Protein AF-A0A414K4K3-F1 (afdb_monomer_lite)

Sequence (98 aa):
MKNSILIKRVILVFCMISIMIIGSGCAAKKTVLENQGKTECYLDEKDATKFIYNGQQYTILNNTVDKNSLGDWIGFIQKYVALDENYNILKNVIWEST

Secondary structure (DSSP, 8-state):
-HHHHHHHHHHHHHHHHHHHHHTTTTTHHHHHHHHTT-EEPEE-SSBTTEEEETTEEEE--SPPPPGGG-----EE----EEE-TTSBEEEE------

Foldseek 3Di:
DVVVVVVVVVVVVVVVVVVVVVPPPPPVPVVVCVVVQAAEKAQDQFANQWIDDPNDIDGNDPDDDDPVPDDDRRYDYDFDFDADPVRGGPDGPDPPPD

InterPro domains:
  IPR040876 Lantibiotic immunity protein Spa1, C-terminal [PF18218] (43-91)

Organism: NCBI:txid40520

Radius of gyration: 22.98 Å; chains: 1; bounding box: 32×58×58 Å

pLDDT: mean 82.48, std 13.81, range [38.28, 96.56]

Structure (mmCIF, N/CA/C/O backbone):
data_AF-A0A414K4K3-F1
#
_entry.id   AF-A0A414K4K3-F1
#
loop_
_atom_site.group_PDB
_atom_site.id
_atom_site.type_symbol
_atom_site.label_atom_id
_atom_site.label_alt_id
_atom_site.label_comp_id
_atom_site.label_asym_id
_atom_site.label_entity_id
_atom_site.label_seq_id
_atom_site.pdbx_PDB_ins_code
_atom_site.Cartn_x
_atom_site.Cartn_y
_atom_site.Cartn_z
_atom_site.occupancy
_atom_site.B_iso_or_equiv
_atom_site.auth_seq_id
_atom_site.auth_comp_id
_atom_site.auth_asym_id
_atom_site.auth_atom_id
_atom_site.pdbx_PDB_model_num
ATOM 1 N N . MET A 1 1 ? -2.170 46.331 37.391 1.00 58.28 1 MET A N 1
ATOM 2 C CA . MET A 1 1 ? -1.347 45.095 37.431 1.00 58.28 1 MET A CA 1
ATOM 3 C C . MET A 1 1 ? -2.149 43.785 37.370 1.00 58.28 1 MET A C 1
ATOM 5 O O . MET A 1 1 ? -1.688 42.858 36.725 1.00 58.28 1 MET A O 1
ATOM 9 N N . LYS A 1 2 ? -3.346 43.669 37.974 1.00 61.31 2 LYS A N 1
ATOM 10 C CA . LYS A 1 2 ? -4.182 42.444 37.894 1.00 61.31 2 LYS A CA 1
ATOM 11 C C . LYS A 1 2 ? -4.702 42.120 36.480 1.00 61.31 2 LYS A C 1
ATOM 13 O O . LYS A 1 2 ? -4.678 40.960 36.080 1.00 61.31 2 LYS A O 1
ATOM 18 N N . ASN A 1 3 ? -5.087 43.134 35.702 1.00 66.69 3 ASN A N 1
ATOM 19 C CA . ASN A 1 3 ? -5.642 42.935 34.355 1.00 66.69 3 ASN A CA 1
ATOM 20 C C . ASN A 1 3 ? -4.601 42.403 33.359 1.00 66.69 3 ASN A C 1
ATOM 22 O O . ASN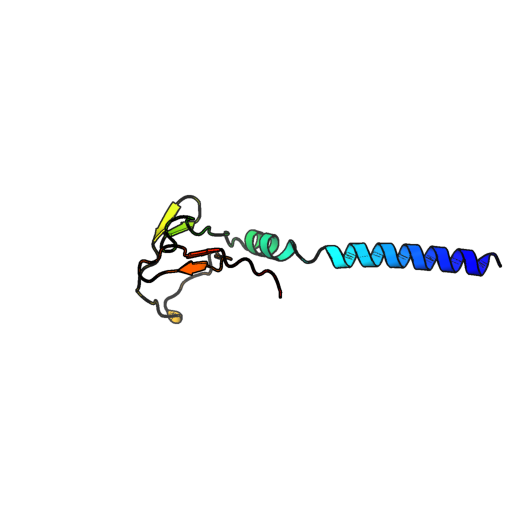 A 1 3 ? -4.934 41.572 32.524 1.00 66.69 3 ASN A O 1
ATOM 26 N N . SER A 1 4 ? -3.328 42.795 33.482 1.00 68.00 4 SER A N 1
ATOM 27 C CA . SER A 1 4 ? -2.259 42.267 32.623 1.00 68.00 4 SER A CA 1
ATOM 28 C C . SER A 1 4 ? -1.924 40.803 32.928 1.00 68.00 4 SER A C 1
ATOM 30 O O . SER A 1 4 ? -1.528 40.068 32.029 1.00 68.00 4 SER A O 1
ATOM 32 N N . ILE A 1 5 ? -2.124 40.349 34.169 1.00 77.25 5 ILE A N 1
ATOM 33 C CA . ILE A 1 5 ? -1.969 38.939 34.563 1.00 77.25 5 ILE A CA 1
ATOM 34 C C . ILE A 1 5 ? -3.155 38.103 34.057 1.00 77.25 5 ILE A C 1
ATOM 36 O O . ILE A 1 5 ? -2.955 36.998 33.556 1.00 77.25 5 ILE A O 1
ATOM 40 N N . LEU A 1 6 ? -4.377 38.642 34.130 1.00 78.94 6 LEU A N 1
ATOM 41 C CA . LEU A 1 6 ? -5.582 38.007 33.581 1.00 78.94 6 LEU A CA 1
ATOM 42 C C . LEU A 1 6 ? -5.507 37.853 32.055 1.00 78.94 6 LEU A C 1
ATOM 44 O O . LEU A 1 6 ? -5.754 36.764 31.549 1.00 78.94 6 LEU A O 1
ATOM 48 N N . ILE A 1 7 ? -5.074 38.891 31.333 1.00 84.62 7 ILE A N 1
ATOM 49 C CA . ILE A 1 7 ? -4.916 38.851 29.870 1.00 84.62 7 ILE A CA 1
ATOM 50 C C . ILE A 1 7 ? -3.879 37.797 29.451 1.00 84.62 7 ILE A C 1
ATOM 52 O O . ILE A 1 7 ? -4.144 37.002 28.554 1.00 84.62 7 ILE A O 1
ATOM 56 N N . LYS A 1 8 ? -2.732 37.714 30.143 1.00 83.94 8 LYS A N 1
ATOM 57 C CA . LYS A 1 8 ? -1.713 36.684 29.868 1.00 83.94 8 LYS A CA 1
ATOM 58 C C . LYS A 1 8 ? -2.242 35.262 30.069 1.00 83.94 8 LYS A C 1
ATOM 60 O O . LYS A 1 8 ? -1.912 34.381 29.284 1.00 83.94 8 LYS A O 1
ATOM 65 N N . ARG A 1 9 ? -3.079 35.038 31.089 1.00 84.31 9 ARG A N 1
ATOM 66 C CA . ARG A 1 9 ? -3.713 33.733 31.343 1.00 84.31 9 ARG A CA 1
ATOM 67 C C . ARG A 1 9 ? -4.726 33.363 30.261 1.00 84.31 9 ARG A C 1
ATOM 69 O O . ARG A 1 9 ? -4.733 32.218 29.828 1.00 84.31 9 ARG A O 1
ATOM 76 N N . VAL A 1 10 ? -5.523 34.321 29.786 1.00 89.31 10 VAL A N 1
ATOM 77 C CA . VAL A 1 10 ? -6.482 34.095 28.690 1.00 89.31 10 VAL A CA 1
ATOM 78 C C . VAL A 1 10 ? -5.760 33.767 27.382 1.00 89.31 10 VAL A C 1
ATOM 80 O O . VAL A 1 10 ? -6.124 32.803 26.716 1.00 89.31 10 VAL A O 1
ATOM 83 N N . ILE A 1 11 ? -4.694 34.503 27.050 1.00 88.31 11 ILE A N 1
ATOM 84 C CA . ILE A 1 11 ? -3.882 34.238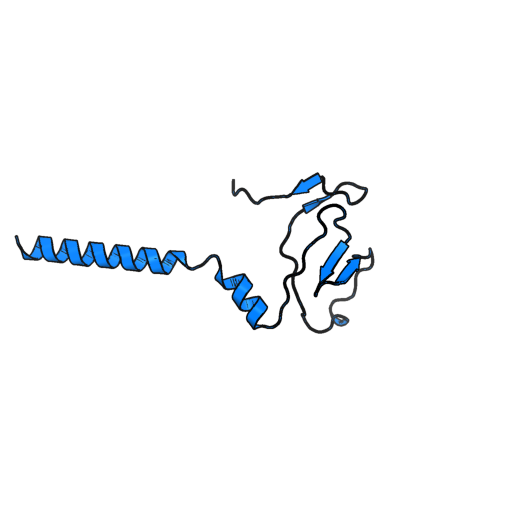 25.851 1.00 88.31 11 ILE A CA 1
ATOM 85 C C . ILE A 1 11 ? -3.244 32.846 25.925 1.00 88.31 11 ILE A C 1
ATOM 87 O O . ILE A 1 11 ? -3.291 32.096 24.957 1.00 88.31 11 ILE A O 1
ATOM 91 N N . LEU A 1 12 ? -2.696 32.467 27.081 1.00 87.50 12 LEU A N 1
ATOM 92 C CA . LEU A 1 12 ? -2.055 31.165 27.272 1.00 87.50 12 LEU A CA 1
ATOM 93 C C . LEU A 1 12 ? -3.046 29.995 27.129 1.00 87.50 12 LEU A C 1
ATOM 95 O O . LEU A 1 12 ? -2.708 28.980 26.524 1.00 87.50 12 LEU A O 1
ATOM 99 N N . VAL A 1 13 ? -4.281 30.155 27.614 1.00 89.00 13 VAL A N 1
ATOM 100 C CA . VAL A 1 13 ? -5.357 29.168 27.415 1.00 89.00 13 VAL A CA 1
ATOM 101 C C . VAL A 1 13 ? -5.773 29.095 25.944 1.00 89.00 13 VAL A C 1
ATOM 103 O O . VAL A 1 13 ? -5.914 27.999 25.407 1.00 89.00 13 VAL A O 1
ATOM 106 N N . PHE A 1 14 ? -5.904 30.236 25.265 1.00 87.56 14 PHE A N 1
ATOM 107 C CA . PHE A 1 14 ? -6.246 30.274 23.842 1.00 87.56 14 PHE A CA 1
ATOM 108 C C . PHE A 1 14 ? -5.176 29.598 22.967 1.00 87.56 14 PHE A C 1
ATOM 110 O O . PHE A 1 14 ? -5.514 28.820 22.076 1.00 87.56 14 PHE A O 1
ATOM 117 N N . CYS A 1 15 ? -3.891 29.815 23.266 1.00 85.44 15 CYS A N 1
ATOM 118 C CA . CYS A 1 15 ? -2.786 29.143 22.581 1.00 85.44 15 CYS A CA 1
ATOM 119 C C . CYS A 1 15 ? -2.791 27.624 22.811 1.00 85.44 15 CYS A C 1
ATOM 121 O O . CYS A 1 15 ? -2.533 26.871 21.880 1.00 85.44 15 CYS A O 1
ATOM 123 N N . MET A 1 16 ? -3.110 27.145 24.018 1.00 83.44 16 MET A N 1
ATOM 124 C CA . MET A 1 16 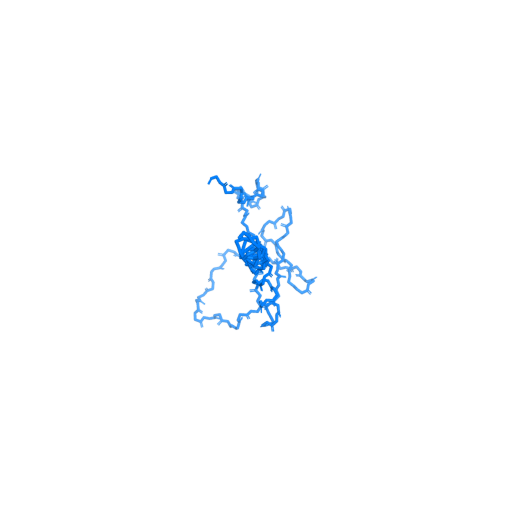? -3.224 25.699 24.256 1.00 83.44 16 MET A CA 1
ATOM 125 C C . MET A 1 16 ? -4.379 25.066 23.475 1.00 83.44 16 MET A C 1
ATOM 127 O O . MET A 1 16 ? -4.219 23.977 22.928 1.00 83.44 16 MET A O 1
ATOM 131 N N . ILE A 1 17 ? -5.519 25.754 23.378 1.00 83.50 17 ILE A N 1
ATOM 132 C CA . ILE A 1 17 ? -6.679 25.273 22.616 1.00 83.50 17 ILE A CA 1
ATOM 133 C C . ILE A 1 17 ? -6.360 25.219 21.115 1.00 83.50 17 ILE A C 1
ATOM 135 O O . ILE A 1 17 ? -6.708 24.242 20.455 1.00 83.50 17 ILE A O 1
ATOM 139 N N . SER A 1 18 ? -5.660 26.219 20.568 1.00 80.06 18 SER A N 1
ATOM 140 C CA . SER A 1 18 ? -5.310 26.223 19.141 1.00 80.06 18 SER A CA 1
ATOM 141 C C . SER A 1 18 ? -4.341 25.094 18.770 1.00 80.06 18 SER A C 1
ATOM 143 O O . SER A 1 18 ? -4.525 24.453 17.737 1.00 80.06 18 SER A O 1
ATOM 145 N N . ILE A 1 19 ? -3.373 24.780 19.639 1.00 75.62 19 ILE A N 1
ATOM 146 C CA . ILE A 1 19 ? -2.419 23.676 19.442 1.00 75.62 19 ILE A CA 1
ATOM 147 C C . ILE A 1 19 ? -3.142 22.318 19.383 1.00 75.62 19 ILE A C 1
ATOM 149 O O . ILE A 1 19 ? -2.785 21.471 18.564 1.00 75.62 19 ILE A O 1
ATOM 153 N N . MET A 1 20 ? -4.196 22.120 20.184 1.00 69.56 20 MET A N 1
ATOM 154 C CA . MET A 1 20 ? -4.992 20.883 20.167 1.00 69.56 20 MET A CA 1
ATOM 155 C C . MET A 1 20 ? -5.790 20.703 18.867 1.00 69.56 20 MET A C 1
ATOM 157 O O . MET A 1 20 ? -5.921 19.583 18.380 1.00 69.56 20 MET A O 1
ATOM 161 N N . ILE A 1 21 ? -6.296 21.790 18.277 1.00 67.81 21 ILE A N 1
ATOM 162 C CA . ILE A 1 21 ? -7.094 21.732 17.041 1.00 67.81 21 ILE A CA 1
ATOM 163 C C . ILE A 1 21 ? -6.207 21.381 15.836 1.00 67.81 21 ILE A C 1
ATOM 165 O O . ILE A 1 21 ? -6.589 20.555 15.005 1.00 67.81 21 ILE A O 1
ATOM 169 N N . ILE A 1 22 ? -4.997 21.947 15.772 1.00 66.31 22 ILE A N 1
ATOM 170 C CA . ILE A 1 22 ? -4.053 21.743 14.658 1.00 66.31 22 ILE A CA 1
ATOM 171 C C . ILE A 1 22 ? -3.489 20.306 14.642 1.00 66.31 22 ILE A C 1
ATOM 173 O O . ILE A 1 22 ? -3.157 19.785 13.579 1.00 66.31 22 ILE A O 1
ATOM 177 N N . GLY A 1 23 ? -3.438 19.623 15.791 1.00 60.44 23 GLY A N 1
ATOM 178 C CA . GLY A 1 23 ? -2.884 18.267 15.911 1.00 60.44 23 GLY A CA 1
ATOM 179 C C . GLY A 1 23 ? -3.736 17.130 15.321 1.00 60.44 23 GLY A C 1
ATOM 180 O O . GLY A 1 23 ? -3.255 16.005 15.219 1.00 60.44 23 GLY A O 1
ATOM 181 N N . SER A 1 24 ? -4.984 17.384 14.915 1.00 61.41 24 SER A N 1
ATOM 182 C CA . SER A 1 24 ? -5.930 16.329 14.500 1.00 61.41 24 SER A CA 1
ATOM 183 C C . SER A 1 24 ? -5.849 15.914 13.017 1.00 61.41 24 SER A C 1
ATOM 185 O O . SER A 1 24 ? -6.583 15.032 12.573 1.00 61.41 24 SER A O 1
ATOM 187 N N . GLY A 1 25 ? -4.936 16.503 12.235 1.00 59.50 25 GLY A N 1
ATOM 188 C CA . GLY A 1 25 ? -4.927 16.365 10.772 1.00 59.50 25 GLY A CA 1
ATOM 189 C C . GLY A 1 25 ? -4.452 15.019 10.200 1.00 59.50 25 GLY A C 1
ATOM 190 O O . GLY A 1 25 ? -4.828 14.680 9.081 1.00 59.50 25 GLY A O 1
ATOM 191 N N . CYS A 1 26 ? -3.648 14.231 10.921 1.00 58.00 26 CYS A N 1
ATOM 192 C CA . CYS A 1 26 ? -2.916 13.118 10.292 1.00 58.00 26 CYS A CA 1
ATOM 193 C C . CYS A 1 26 ? -3.707 11.794 10.185 1.00 58.00 26 CYS A C 1
ATOM 195 O O . CYS A 1 26 ? -3.449 10.995 9.290 1.00 58.00 26 CYS A O 1
ATOM 197 N N . ALA A 1 27 ? -4.709 11.559 11.041 1.00 59.91 27 ALA A N 1
ATOM 198 C CA . ALA A 1 27 ? -5.474 10.300 11.057 1.00 59.91 27 ALA A CA 1
ATOM 199 C C . ALA A 1 27 ? -6.759 10.328 10.202 1.00 59.91 27 ALA A C 1
ATOM 201 O O . ALA A 1 27 ? -7.298 9.281 9.848 1.00 59.91 27 ALA A O 1
ATOM 202 N N . ALA A 1 28 ? -7.253 11.516 9.841 1.00 65.44 28 ALA A N 1
ATOM 203 C CA . ALA A 1 28 ? -8.597 11.672 9.286 1.00 65.44 28 ALA A CA 1
ATOM 204 C C . ALA A 1 28 ? -8.776 11.040 7.893 1.00 65.44 28 ALA A C 1
ATOM 206 O O . ALA A 1 28 ? -9.851 10.535 7.580 1.00 65.44 28 ALA A O 1
ATOM 207 N N . LYS A 1 29 ? -7.734 11.030 7.048 1.00 77.62 29 LYS A N 1
ATOM 208 C CA . LYS A 1 29 ? -7.855 10.586 5.648 1.00 77.62 29 LYS A CA 1
ATOM 209 C C . LYS A 1 29 ? -8.243 9.110 5.527 1.00 77.62 29 LYS A C 1
ATOM 211 O O . LYS A 1 29 ? -9.111 8.787 4.723 1.00 77.62 29 LYS A O 1
ATOM 216 N N . LYS A 1 30 ? -7.625 8.227 6.319 1.00 78.31 30 LYS A N 1
ATOM 217 C CA . LYS A 1 30 ? -7.929 6.788 6.295 1.00 78.31 30 LYS A CA 1
ATOM 218 C C . LYS A 1 30 ? -9.372 6.530 6.729 1.00 78.31 30 LYS A C 1
ATOM 220 O O . LYS A 1 30 ? -10.123 5.911 5.985 1.00 78.31 30 LYS A O 1
ATOM 225 N N . THR A 1 31 ? -9.780 7.101 7.861 1.00 79.06 31 THR A N 1
ATOM 226 C CA . THR A 1 31 ? -11.146 6.963 8.387 1.00 79.06 31 THR A CA 1
ATOM 227 C C . THR A 1 31 ? -12.198 7.497 7.412 1.00 79.06 31 THR A C 1
ATOM 229 O O . THR A 1 31 ? -13.260 6.902 7.259 1.00 79.06 31 THR A O 1
ATOM 232 N N . VAL A 1 32 ? -11.915 8.598 6.706 1.00 85.62 32 VAL A N 1
ATOM 233 C CA . VAL A 1 32 ? -12.825 9.134 5.680 1.00 85.62 32 VAL A CA 1
ATOM 234 C C . VAL A 1 32 ? -13.005 8.154 4.519 1.00 85.62 32 VAL A C 1
ATOM 236 O O . VAL A 1 32 ? -14.133 7.952 4.078 1.00 85.62 32 VAL A O 1
ATOM 239 N N . LEU A 1 33 ? -11.927 7.532 4.038 1.00 87.00 33 LEU A N 1
ATOM 240 C CA . LEU A 1 33 ? -11.995 6.566 2.938 1.00 87.00 33 LEU A CA 1
ATOM 241 C C . LEU A 1 33 ? -12.740 5.289 3.346 1.00 87.00 33 LEU A C 1
ATOM 243 O O . LEU A 1 33 ? -13.604 4.825 2.602 1.00 87.00 33 LEU A O 1
ATOM 247 N N . GLU A 1 34 ? -12.481 4.777 4.548 1.00 84.00 34 GLU A N 1
ATOM 248 C CA . GLU A 1 34 ? -13.204 3.625 5.099 1.00 84.00 34 GLU A CA 1
ATOM 249 C C . GLU A 1 34 ? -14.707 3.919 5.236 1.00 84.00 34 GLU A C 1
ATOM 251 O O . GLU A 1 34 ? -15.533 3.117 4.803 1.00 84.00 34 GLU A O 1
ATOM 256 N N . ASN A 1 35 ? -15.078 5.112 5.718 1.00 86.19 35 ASN A N 1
ATOM 257 C CA . ASN A 1 35 ? -16.478 5.554 5.788 1.00 86.19 35 ASN A CA 1
ATOM 258 C C . ASN A 1 35 ? -17.142 5.691 4.404 1.00 86.19 35 ASN A C 1
ATOM 260 O O . ASN A 1 35 ? -18.360 5.577 4.289 1.00 86.19 35 ASN A O 1
ATOM 264 N N . GLN A 1 36 ? -16.362 5.915 3.343 1.00 90.50 36 GLN A N 1
ATOM 265 C CA . GLN A 1 36 ? -16.824 5.912 1.947 1.00 90.50 36 GLN A CA 1
ATOM 266 C C . GLN A 1 36 ? -16.858 4.501 1.327 1.00 90.50 36 GLN A C 1
ATOM 268 O O . GLN A 1 36 ? -16.993 4.355 0.103 1.00 90.50 36 GLN A O 1
ATOM 273 N N . GLY A 1 37 ? -16.692 3.458 2.147 1.00 90.44 37 GLY A N 1
ATOM 274 C CA . GLY A 1 37 ? -16.655 2.064 1.717 1.00 90.44 37 GLY A CA 1
ATOM 275 C C . GLY A 1 37 ? -15.419 1.717 0.888 1.00 90.44 37 GLY A C 1
ATOM 276 O O . GLY A 1 37 ? -15.480 0.810 0.063 1.00 90.44 37 GLY A O 1
ATOM 277 N N . LYS A 1 38 ? -14.321 2.471 1.028 1.00 93.44 38 LYS A N 1
ATOM 278 C CA . LYS A 1 38 ? -13.053 2.196 0.343 1.00 93.44 38 LYS A CA 1
ATOM 279 C C . LYS A 1 38 ? -12.159 1.408 1.285 1.00 93.44 38 LYS A C 1
ATOM 281 O O . LYS A 1 38 ? -11.670 1.950 2.274 1.00 93.44 38 LYS A O 1
ATOM 286 N N . THR A 1 39 ? -11.940 0.139 0.969 1.00 92.50 39 THR A N 1
ATOM 287 C CA . THR A 1 39 ? -11.098 -0.727 1.797 1.00 92.50 39 THR A CA 1
ATOM 288 C C . THR A 1 39 ? -9.620 -0.418 1.566 1.00 92.50 39 THR A C 1
ATOM 290 O O 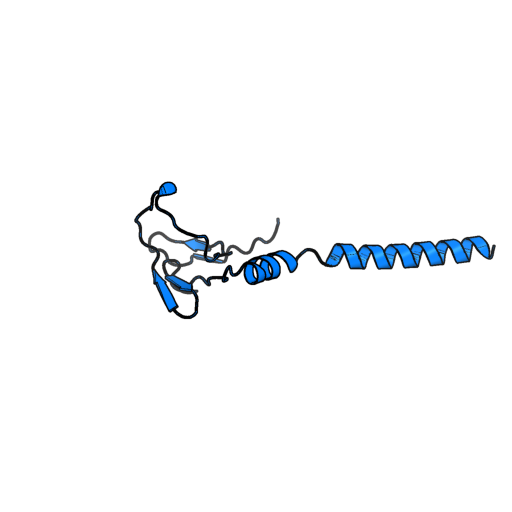. THR A 1 39 ? -9.178 -0.267 0.423 1.00 92.50 39 THR A O 1
ATOM 293 N N . GLU A 1 40 ? -8.846 -0.355 2.648 1.00 92.12 40 GLU A N 1
ATOM 294 C CA . GLU A 1 40 ? -7.388 -0.371 2.568 1.00 92.12 40 GLU A CA 1
ATOM 295 C C . GLU A 1 40 ? -6.905 -1.761 2.131 1.00 92.12 40 GLU A C 1
ATOM 297 O O . GLU A 1 40 ? -7.222 -2.777 2.748 1.00 92.12 40 GLU A O 1
ATOM 302 N N . CYS A 1 41 ? -6.128 -1.797 1.057 1.00 93.50 41 CYS A N 1
ATOM 303 C CA . CYS A 1 41 ? -5.469 -2.993 0.561 1.00 93.50 41 CYS A CA 1
ATOM 304 C C . CYS A 1 41 ? -4.022 -3.034 1.063 1.00 93.50 41 CYS A C 1
ATOM 306 O O . CYS A 1 41 ? -3.329 -2.011 1.078 1.00 93.50 41 CYS A O 1
ATOM 308 N N . TYR A 1 42 ? -3.531 -4.230 1.383 1.00 91.38 42 TYR A N 1
ATOM 309 C CA . TYR A 1 42 ? -2.165 -4.429 1.872 1.00 91.38 42 TYR A CA 1
ATOM 310 C C . TYR A 1 42 ? -1.312 -5.108 0.812 1.00 91.38 42 TYR A C 1
ATOM 312 O O . TYR A 1 42 ? -1.685 -6.156 0.298 1.00 91.38 42 TYR A O 1
ATOM 320 N N . LEU A 1 43 ? -0.164 -4.520 0.486 1.00 90.81 43 LEU A N 1
ATOM 321 C CA . LEU A 1 43 ? 0.824 -5.177 -0.365 1.00 90.81 43 LEU A CA 1
ATOM 322 C C . LEU A 1 43 ? 1.499 -6.308 0.418 1.00 90.81 43 LEU A C 1
ATOM 324 O O . LEU A 1 43 ? 1.852 -6.098 1.583 1.00 90.81 43 LEU A O 1
ATOM 328 N N . ASP A 1 44 ? 1.712 -7.459 -0.216 1.00 88.25 44 ASP A N 1
ATOM 329 C CA . ASP A 1 44 ? 2.483 -8.548 0.381 1.00 88.25 44 ASP A CA 1
ATOM 330 C C . ASP A 1 44 ? 3.922 -8.082 0.686 1.00 88.25 44 ASP A C 1
ATOM 332 O O . ASP A 1 44 ? 4.506 -7.254 -0.018 1.00 88.25 44 ASP A O 1
ATOM 336 N N . GLU A 1 45 ? 4.476 -8.550 1.805 1.00 82.44 45 GLU A N 1
ATOM 337 C CA . GLU A 1 45 ? 5.784 -8.102 2.299 1.00 82.44 45 GLU A CA 1
ATOM 338 C C . GLU A 1 45 ? 6.971 -8.772 1.604 1.00 82.44 45 GLU A C 1
ATOM 340 O O . GLU A 1 45 ? 8.099 -8.298 1.735 1.00 82.44 45 GLU A O 1
ATOM 345 N N . LYS A 1 46 ? 6.740 -9.877 0.893 1.00 82.38 46 LYS A N 1
ATOM 346 C CA . LYS A 1 46 ? 7.774 -10.662 0.213 1.00 82.38 46 LYS A CA 1
ATOM 347 C C . LYS A 1 46 ? 7.689 -10.508 -1.299 1.00 82.38 46 LYS A C 1
ATOM 349 O O . LYS A 1 46 ? 8.720 -10.510 -1.960 1.00 82.38 46 LYS A O 1
ATOM 354 N N . ASP A 1 47 ? 6.479 -10.367 -1.828 1.00 87.38 47 ASP A N 1
ATOM 355 C CA . ASP A 1 47 ? 6.195 -10.325 -3.257 1.00 87.38 47 ASP A CA 1
ATOM 356 C C . ASP A 1 47 ? 5.303 -9.124 -3.587 1.00 87.38 47 ASP A C 1
ATOM 358 O O . ASP A 1 47 ? 4.081 -9.168 -3.461 1.00 87.38 47 ASP A O 1
ATOM 362 N N . ALA A 1 48 ? 5.912 -8.042 -4.068 1.00 87.25 48 ALA A N 1
ATOM 363 C CA . ALA A 1 48 ? 5.193 -6.814 -4.393 1.00 87.25 48 ALA A CA 1
ATOM 364 C C . ALA A 1 48 ? 4.243 -6.939 -5.596 1.00 87.25 48 ALA A C 1
ATOM 366 O O . ALA A 1 48 ? 3.514 -5.995 -5.898 1.00 87.25 48 ALA A O 1
ATOM 367 N N . THR A 1 49 ? 4.218 -8.083 -6.283 1.00 91.25 49 THR A N 1
ATOM 368 C CA . THR A 1 49 ? 3.190 -8.364 -7.290 1.00 91.25 49 THR A CA 1
ATOM 369 C C . THR A 1 49 ? 1.885 -8.831 -6.653 1.00 91.25 49 THR A C 1
ATOM 371 O O . THR A 1 49 ? 0.873 -8.922 -7.341 1.00 91.25 49 THR A O 1
ATOM 374 N N . LYS A 1 50 ? 1.860 -9.115 -5.346 1.00 93.31 50 LYS A N 1
ATOM 375 C CA . LYS A 1 50 ? 0.675 -9.587 -4.629 1.00 93.31 50 LYS A CA 1
ATOM 376 C C . LYS A 1 50 ? 0.154 -8.545 -3.653 1.00 93.31 50 LYS A C 1
ATOM 378 O O . LYS A 1 50 ? 0.909 -7.843 -2.985 1.00 93.31 50 LYS A O 1
ATOM 383 N N . PHE A 1 51 ? -1.166 -8.474 -3.535 1.00 94.44 51 PHE A N 1
ATOM 384 C CA . PHE A 1 51 ? -1.831 -7.659 -2.524 1.00 94.44 51 PHE A CA 1
ATOM 385 C C . PHE A 1 51 ? -3.056 -8.375 -1.959 1.00 94.44 51 PHE A C 1
ATOM 387 O O . PHE A 1 51 ? -3.615 -9.277 -2.581 1.00 94.44 51 PHE A O 1
ATOM 394 N N . ILE A 1 52 ? -3.477 -7.960 -0.771 1.00 95.19 52 ILE A N 1
ATOM 395 C CA . ILE A 1 52 ? -4.618 -8.501 -0.046 1.00 95.19 52 ILE A CA 1
ATOM 396 C C . ILE A 1 52 ? -5.741 -7.466 -0.070 1.00 95.19 52 ILE A C 1
ATOM 398 O O . ILE A 1 52 ? -5.546 -6.317 0.331 1.00 95.19 52 ILE A O 1
ATOM 402 N N . TYR A 1 53 ? -6.922 -7.892 -0.510 1.00 94.81 53 TYR A N 1
ATOM 403 C CA . TYR A 1 53 ? -8.165 -7.126 -0.480 1.00 94.81 53 TYR A CA 1
ATOM 404 C C . TYR A 1 53 ? -9.270 -8.000 0.119 1.00 94.81 53 TYR A C 1
ATOM 406 O O . TYR A 1 53 ? -9.463 -9.135 -0.307 1.00 94.81 53 TYR A O 1
ATOM 414 N N . ASN A 1 54 ? -9.965 -7.497 1.145 1.00 93.25 54 ASN A N 1
ATOM 415 C CA . ASN A 1 54 ? -11.012 -8.230 1.876 1.00 93.25 54 ASN A CA 1
ATOM 416 C C . ASN A 1 54 ? -10.594 -9.651 2.324 1.00 93.25 54 ASN A C 1
ATOM 418 O O . ASN A 1 54 ? -11.382 -10.591 2.271 1.00 93.25 54 ASN A O 1
ATOM 422 N N . GLY A 1 55 ? -9.338 -9.818 2.750 1.00 92.88 55 GLY A N 1
ATOM 423 C CA . GLY A 1 55 ? -8.801 -11.108 3.202 1.00 92.88 55 GLY A CA 1
ATOM 424 C C . GLY A 1 55 ? -8.450 -12.095 2.082 1.00 92.88 55 GLY A C 1
ATOM 425 O O . GLY A 1 55 ? -7.981 -13.191 2.375 1.00 92.88 55 GLY A O 1
ATOM 426 N N . GLN A 1 56 ? -8.624 -11.715 0.814 1.00 96.12 56 GLN A N 1
ATOM 427 C CA . GLN A 1 56 ? -8.228 -12.513 -0.342 1.00 96.12 56 GLN A CA 1
ATOM 428 C C . GLN A 1 56 ? -6.977 -11.930 -1.004 1.00 96.12 56 GLN A C 1
ATOM 430 O O . GLN A 1 56 ? -6.821 -10.715 -1.111 1.00 96.12 56 GLN A O 1
ATOM 435 N N . GLN A 1 57 ? -6.085 -12.812 -1.452 1.00 96.56 57 GLN A N 1
ATOM 436 C CA . GLN A 1 57 ? -4.865 -12.441 -2.162 1.00 96.56 57 GLN A CA 1
ATOM 437 C C . GLN A 1 57 ? -5.117 -12.342 -3.671 1.00 96.56 57 GLN A C 1
ATOM 439 O O . GLN A 1 57 ? -5.720 -13.233 -4.269 1.00 96.56 57 GLN A O 1
ATOM 444 N N . TYR A 1 58 ? -4.588 -11.289 -4.282 1.00 96.44 58 TYR A N 1
ATOM 445 C CA . TYR A 1 58 ? -4.652 -11.001 -5.711 1.00 96.44 58 TYR A CA 1
ATOM 446 C C . TYR A 1 58 ? -3.249 -10.748 -6.263 1.00 96.44 58 TYR A C 1
ATOM 448 O O . TYR A 1 58 ? -2.348 -10.359 -5.521 1.00 96.44 58 TYR A O 1
ATOM 456 N N . THR A 1 59 ? -3.078 -10.944 -7.571 1.00 95.56 59 THR A N 1
ATOM 457 C CA . THR A 1 59 ? -1.816 -10.712 -8.286 1.00 95.56 59 THR A CA 1
ATOM 458 C C . THR A 1 59 ? -1.978 -9.579 -9.295 1.00 95.56 59 THR A C 1
ATOM 460 O O . THR A 1 59 ? -2.923 -9.564 -10.082 1.00 95.56 59 THR A O 1
ATOM 463 N N . ILE A 1 60 ? -1.042 -8.637 -9.272 1.00 92.56 60 ILE A N 1
ATOM 464 C CA . ILE A 1 60 ? -0.893 -7.549 -10.231 1.00 92.56 60 ILE A CA 1
ATOM 465 C C . ILE A 1 60 ? -0.275 -8.136 -11.500 1.00 92.56 60 ILE A C 1
ATOM 467 O O . ILE A 1 60 ? 0.807 -8.718 -11.470 1.00 92.56 60 ILE A O 1
ATOM 471 N N . LEU A 1 61 ? -0.983 -7.997 -12.617 1.00 94.19 61 LEU A N 1
ATOM 472 C CA . LEU A 1 61 ? -0.537 -8.472 -13.924 1.00 94.19 61 LEU A CA 1
ATOM 473 C C . LEU A 1 61 ? 0.166 -7.347 -14.690 1.00 94.19 61 LEU A C 1
ATOM 475 O O . LEU A 1 61 ? -0.049 -6.169 -14.418 1.00 94.19 61 LEU A O 1
ATOM 479 N N . ASN A 1 62 ? 0.942 -7.706 -15.713 1.00 92.12 62 ASN A N 1
ATOM 480 C CA . ASN A 1 62 ? 1.611 -6.737 -16.591 1.00 92.12 62 ASN A CA 1
ATOM 481 C C . ASN A 1 62 ? 0.650 -6.027 -17.573 1.00 92.12 62 ASN A C 1
ATOM 483 O O . ASN A 1 62 ? 1.053 -5.188 -18.376 1.00 92.12 62 ASN A O 1
ATOM 487 N N . ASN A 1 63 ? -0.633 -6.381 -17.551 1.00 94.88 63 ASN A N 1
ATOM 488 C CA . ASN A 1 63 ? -1.624 -5.825 -18.458 1.00 94.88 63 ASN A CA 1
ATOM 489 C C . ASN A 1 63 ? -2.127 -4.485 -17.916 1.00 94.88 63 ASN A C 1
ATOM 491 O O . ASN A 1 63 ? -2.541 -4.383 -16.764 1.00 94.88 63 ASN A O 1
ATOM 495 N N . THR A 1 64 ? -2.160 -3.465 -18.772 1.00 94.94 64 THR A N 1
ATOM 496 C CA . THR A 1 64 ? -2.817 -2.191 -18.462 1.00 94.94 64 THR A CA 1
ATOM 497 C C . THR A 1 64 ? -4.263 -2.220 -18.950 1.00 94.94 64 THR A C 1
ATOM 499 O O . THR A 1 64 ? -4.525 -2.554 -20.104 1.00 94.94 64 THR A O 1
ATOM 502 N N . VAL A 1 65 ? -5.200 -1.865 -18.072 1.00 95.00 65 VAL A N 1
ATOM 503 C CA . VAL A 1 65 ? -6.622 -1.708 -18.412 1.00 95.00 65 VAL A CA 1
ATOM 504 C C . VAL A 1 65 ? -6.887 -0.249 -18.785 1.00 95.00 65 VAL A C 1
ATOM 506 O O . VAL A 1 65 ? -6.401 0.658 -18.108 1.00 95.00 65 VAL A O 1
ATOM 509 N N . ASP A 1 66 ? -7.653 -0.014 -19.854 1.00 96.31 66 ASP A N 1
ATOM 510 C CA . ASP A 1 66 ? -8.051 1.338 -20.258 1.00 96.31 66 ASP A CA 1
ATOM 511 C C . ASP A 1 66 ? -8.914 2.014 -19.184 1.00 96.31 66 ASP A C 1
ATOM 513 O O . ASP A 1 66 ? -9.787 1.389 -18.577 1.00 96.31 66 ASP A O 1
ATOM 517 N N . LYS A 1 67 ? -8.719 3.323 -18.990 1.00 94.06 67 LYS A N 1
ATOM 518 C CA . LYS A 1 67 ? -9.421 4.087 -17.953 1.00 94.06 67 LYS A CA 1
ATOM 519 C C . LYS A 1 67 ? -10.942 4.053 -18.119 1.00 94.06 67 LYS A C 1
ATOM 521 O O . LYS A 1 67 ? -11.644 4.025 -17.114 1.00 94.06 67 LYS A O 1
ATOM 526 N N . ASN A 1 68 ? -11.454 4.039 -19.350 1.00 96.31 68 ASN A N 1
ATOM 527 C CA . ASN A 1 68 ? -12.897 4.017 -19.607 1.00 96.31 68 ASN A CA 1
ATOM 528 C C . ASN A 1 68 ? -13.511 2.627 -19.398 1.00 96.31 68 ASN A C 1
ATOM 530 O O . ASN A 1 68 ? -14.729 2.497 -19.372 1.00 96.31 68 ASN A O 1
ATOM 534 N N . SER A 1 69 ? -12.675 1.594 -19.258 1.00 96.06 69 SER A N 1
ATOM 535 C CA . SER A 1 69 ? -13.103 0.222 -18.966 1.00 96.06 69 SER A CA 1
ATOM 536 C C . SER A 1 69 ? -13.114 -0.091 -17.465 1.00 96.06 69 SER A C 1
ATOM 538 O O . SER A 1 69 ? -13.518 -1.185 -17.075 1.00 96.06 69 SER A O 1
ATOM 540 N N . LEU A 1 70 ? -12.649 0.833 -16.615 1.00 95.44 70 LEU A N 1
ATOM 541 C CA . LEU A 1 70 ? -12.665 0.667 -15.163 1.00 95.44 70 LEU A CA 1
ATOM 542 C C . LEU A 1 70 ? -14.080 0.872 -14.605 1.00 95.44 70 LEU A C 1
ATOM 544 O O . LEU A 1 70 ? -14.799 1.776 -15.023 1.00 95.44 70 LEU A O 1
ATOM 548 N N . GLY A 1 71 ? -14.452 0.035 -13.636 1.00 94.56 71 GLY A N 1
ATOM 549 C CA . GLY A 1 71 ? -15.686 0.182 -12.863 1.00 94.56 71 GLY A CA 1
ATOM 550 C C . GLY A 1 71 ? -15.521 1.106 -11.655 1.00 94.56 71 GLY A C 1
ATOM 551 O O . GLY A 1 71 ? -14.677 2.004 -11.632 1.00 94.56 71 GLY A O 1
ATOM 552 N N . ASP A 1 72 ? -16.325 0.855 -10.625 1.00 94.69 72 ASP A N 1
ATOM 553 C CA . ASP A 1 72 ? -16.332 1.662 -9.408 1.00 94.69 72 ASP A CA 1
ATOM 554 C C . ASP A 1 7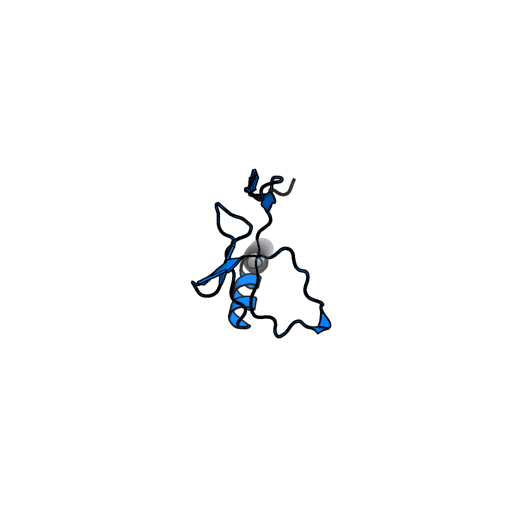2 ? -15.007 1.610 -8.640 1.00 94.69 72 ASP A C 1
ATOM 556 O O . ASP A 1 72 ? -14.286 0.610 -8.608 1.00 94.69 72 ASP A O 1
ATOM 560 N N . TRP A 1 73 ? -14.709 2.704 -7.942 1.00 93.38 73 TRP A N 1
ATOM 561 C CA . TRP A 1 73 ? -13.585 2.751 -7.020 1.00 93.38 73 TRP A CA 1
ATOM 562 C C . TRP A 1 73 ? -13.925 2.012 -5.717 1.00 93.38 73 TRP A C 1
ATOM 564 O O . TRP A 1 73 ? -14.775 2.459 -4.941 1.00 93.38 73 TRP A O 1
ATOM 574 N N . ILE A 1 74 ? -13.239 0.894 -5.464 1.00 94.44 74 ILE A N 1
ATOM 575 C CA . ILE A 1 74 ? -13.554 -0.034 -4.358 1.00 94.44 74 ILE A CA 1
ATOM 576 C C . ILE A 1 74 ? -12.532 -0.054 -3.210 1.00 94.44 74 ILE A C 1
ATOM 578 O O . ILE A 1 74 ? -12.806 -0.613 -2.151 1.00 94.44 74 ILE A O 1
ATOM 582 N N . GLY A 1 75 ? -11.352 0.543 -3.384 1.00 93.69 75 GLY A N 1
ATOM 583 C CA . GLY A 1 75 ? -10.284 0.457 -2.387 1.00 93.69 75 GLY A CA 1
ATOM 584 C C . GLY A 1 75 ? -9.004 1.168 -2.804 1.00 93.69 75 GLY A C 1
ATOM 585 O O . GLY A 1 75 ? -8.926 1.752 -3.886 1.00 93.69 75 GLY A O 1
ATOM 586 N N . PHE A 1 76 ? -7.999 1.156 -1.936 1.00 91.62 76 PHE A N 1
ATOM 587 C CA . PHE A 1 76 ? -6.742 1.869 -2.166 1.00 91.62 76 PHE A CA 1
ATOM 588 C C . PHE A 1 76 ? -5.539 1.125 -1.581 1.00 91.62 76 PHE A C 1
ATOM 590 O O . PHE A 1 76 ? -5.647 0.471 -0.551 1.00 91.62 76 PHE A O 1
ATOM 597 N N . ILE A 1 77 ? -4.370 1.295 -2.204 1.00 90.19 77 ILE A N 1
ATOM 598 C CA . ILE A 1 77 ? -3.068 0.879 -1.662 1.00 90.19 77 ILE A CA 1
ATOM 599 C C . ILE A 1 77 ? -2.280 2.160 -1.349 1.00 90.19 77 ILE A C 1
ATOM 601 O O . ILE A 1 77 ? -2.106 3.001 -2.228 1.00 90.19 77 ILE A O 1
ATOM 605 N N . GLN A 1 78 ? -1.812 2.332 -0.109 1.00 84.69 78 GLN A N 1
ATOM 606 C CA . GLN A 1 78 ? -1.003 3.486 0.331 1.00 84.69 78 GLN A CA 1
ATOM 607 C C . GLN A 1 78 ? 0.424 3.051 0.704 1.00 84.69 78 GLN A C 1
ATOM 609 O O . GLN A 1 78 ? 0.871 3.232 1.833 1.00 84.69 78 GLN A O 1
ATOM 614 N N . LYS A 1 79 ? 1.153 2.447 -0.241 1.00 82.81 79 LYS A N 1
ATOM 615 C CA . LYS A 1 79 ? 2.532 1.985 -0.018 1.00 82.81 79 LYS A CA 1
ATOM 616 C C . LYS A 1 79 ? 3.415 2.309 -1.219 1.00 82.81 79 LYS A C 1
ATOM 618 O O . LYS A 1 79 ? 2.998 2.121 -2.357 1.00 82.81 79 LYS A O 1
ATOM 623 N N . TYR A 1 80 ? 4.636 2.760 -0.944 1.00 84.38 80 TYR A N 1
ATOM 624 C CA . TYR A 1 80 ? 5.686 2.972 -1.939 1.00 84.38 80 TYR A CA 1
ATOM 625 C C . TYR A 1 80 ? 6.838 2.010 -1.639 1.00 84.38 80 TYR A C 1
ATOM 627 O O . TYR A 1 80 ? 7.377 2.001 -0.531 1.00 84.38 80 TYR A O 1
ATOM 635 N N . VAL A 1 81 ? 7.196 1.173 -2.611 1.00 83.50 81 VAL A N 1
ATOM 636 C CA . VAL A 1 81 ? 8.283 0.191 -2.497 1.00 83.50 81 VAL A CA 1
ATOM 637 C C . VAL A 1 81 ? 9.169 0.266 -3.734 1.00 83.50 81 VAL A C 1
ATOM 639 O O . VAL A 1 81 ? 8.672 0.456 -4.842 1.00 83.50 81 VAL A O 1
ATOM 642 N N . ALA A 1 82 ? 10.479 0.135 -3.540 1.00 86.88 82 ALA A N 1
ATOM 643 C CA . ALA A 1 82 ? 11.425 -0.040 -4.636 1.00 86.88 82 ALA A CA 1
ATOM 644 C C . ALA A 1 82 ? 11.626 -1.537 -4.883 1.00 86.88 82 ALA A C 1
ATOM 646 O O . ALA A 1 82 ? 11.827 -2.287 -3.923 1.00 86.88 82 ALA A O 1
ATOM 647 N N . LEU A 1 83 ? 11.571 -1.950 -6.149 1.00 86.31 83 LEU A N 1
ATOM 648 C CA . LEU A 1 83 ? 11.694 -3.346 -6.562 1.00 86.31 83 LEU A CA 1
ATOM 649 C C . LEU A 1 83 ? 12.951 -3.562 -7.404 1.00 86.31 83 LEU A C 1
ATOM 651 O O . LEU A 1 83 ? 13.401 -2.638 -8.084 1.00 86.31 83 LEU A O 1
ATOM 655 N N . ASP A 1 84 ? 13.498 -4.773 -7.355 1.00 87.19 84 ASP A N 1
ATOM 656 C CA . ASP A 1 84 ? 14.506 -5.225 -8.314 1.00 87.19 84 ASP A CA 1
ATOM 657 C C . ASP A 1 84 ? 13.863 -5.684 -9.636 1.00 87.19 84 ASP A C 1
ATOM 659 O O . ASP A 1 84 ? 12.644 -5.637 -9.820 1.00 87.19 84 ASP A O 1
ATOM 663 N N . GLU A 1 85 ? 14.693 -6.142 -10.571 1.00 88.75 85 GLU A N 1
ATOM 664 C CA . GLU A 1 85 ? 14.255 -6.683 -11.865 1.00 88.75 85 GLU A CA 1
ATOM 665 C C . GLU A 1 85 ? 13.389 -7.954 -11.760 1.00 88.75 85 GLU A C 1
ATOM 667 O O . GLU A 1 85 ? 12.685 -8.297 -12.707 1.00 88.75 85 GLU A O 1
ATOM 672 N N . ASN A 1 86 ? 13.401 -8.624 -10.605 1.00 87.06 86 ASN A N 1
ATOM 673 C CA . ASN A 1 86 ? 12.623 -9.824 -10.306 1.00 87.06 86 ASN A CA 1
ATOM 674 C C . ASN A 1 86 ? 11.390 -9.520 -9.430 1.00 87.06 86 ASN A C 1
ATOM 676 O O . ASN A 1 86 ? 10.758 -10.448 -8.926 1.00 87.06 86 ASN A O 1
ATOM 680 N N . TYR A 1 87 ? 11.037 -8.240 -9.252 1.00 81.38 87 TYR A N 1
ATOM 681 C CA . TYR A 1 87 ? 9.934 -7.753 -8.413 1.00 81.38 87 TYR A CA 1
ATOM 682 C C . TYR A 1 87 ? 10.083 -8.008 -6.902 1.00 81.38 87 TYR A C 1
ATOM 684 O O . TYR A 1 87 ? 9.115 -7.845 -6.150 1.00 81.38 87 TYR A O 1
ATOM 692 N N . ASN A 1 88 ? 11.283 -8.345 -6.422 1.00 83.69 88 ASN A N 1
ATOM 693 C CA . ASN A 1 88 ? 11.545 -8.449 -4.988 1.00 83.69 88 ASN A CA 1
ATOM 694 C C . ASN A 1 88 ? 11.684 -7.057 -4.370 1.00 83.69 88 ASN A C 1
ATOM 696 O O . ASN A 1 88 ? 12.234 -6.136 -4.978 1.00 83.69 88 ASN A O 1
ATOM 700 N N . ILE A 1 89 ? 11.231 -6.906 -3.127 1.00 84.88 89 ILE A N 1
ATOM 701 C CA . ILE A 1 89 ? 11.319 -5.635 -2.402 1.00 84.88 89 ILE A CA 1
ATOM 702 C C . ILE A 1 89 ? 12.770 -5.373 -1.977 1.00 84.88 89 ILE A C 1
ATOM 704 O O . ILE A 1 89 ? 13.335 -6.114 -1.177 1.00 84.88 89 ILE A O 1
ATOM 708 N N . LEU A 1 90 ? 13.355 -4.276 -2.470 1.00 83.56 90 LEU A N 1
ATOM 709 C CA . LEU A 1 90 ? 14.725 -3.855 -2.149 1.00 83.56 90 LEU A CA 1
ATOM 710 C C . LEU A 1 90 ? 14.811 -3.071 -0.833 1.00 83.56 90 LEU A C 1
ATOM 712 O O . LEU A 1 90 ? 15.747 -3.241 -0.053 1.00 83.56 90 LEU A O 1
ATOM 716 N N . LYS A 1 91 ? 13.847 -2.175 -0.590 1.00 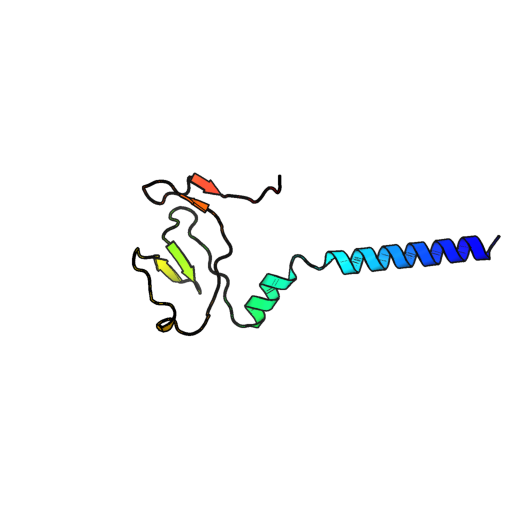74.50 91 LYS A N 1
ATOM 717 C CA . LYS A 1 91 ? 13.734 -1.365 0.633 1.00 74.50 91 LYS A CA 1
ATOM 718 C C . LYS A 1 91 ? 12.311 -0.821 0.747 1.00 74.50 91 LYS A C 1
ATOM 720 O O . LYS A 1 91 ? 11.751 -0.340 -0.241 1.00 74.50 91 LYS A O 1
ATOM 725 N N . ASN A 1 92 ? 11.740 -0.834 1.953 1.00 64.81 92 ASN A N 1
ATOM 726 C CA . ASN A 1 92 ? 10.556 -0.022 2.233 1.00 64.81 92 ASN A CA 1
ATOM 727 C C . ASN A 1 92 ? 10.978 1.449 2.136 1.00 64.81 92 ASN A C 1
ATOM 729 O O . ASN A 1 92 ? 11.802 1.907 2.932 1.00 64.81 92 ASN A O 1
ATOM 733 N N . VAL A 1 93 ? 10.455 2.178 1.148 1.00 58.44 93 VAL A N 1
ATOM 734 C CA . VAL A 1 93 ? 10.677 3.622 1.044 1.00 58.44 93 VAL A CA 1
ATOM 735 C C . VAL A 1 93 ? 9.801 4.270 2.108 1.00 58.44 93 VAL A C 1
ATOM 737 O O . VAL A 1 93 ? 8.649 4.624 1.876 1.00 58.44 93 VAL A O 1
ATOM 740 N N . ILE A 1 94 ? 10.329 4.343 3.326 1.00 55.00 94 ILE A N 1
ATOM 741 C CA . ILE A 1 94 ? 9.776 5.214 4.353 1.00 55.00 94 ILE A CA 1
ATOM 742 C C . ILE A 1 94 ? 10.125 6.623 3.884 1.00 55.00 94 ILE A C 1
ATOM 744 O O . ILE A 1 94 ? 11.300 6.925 3.675 1.00 55.00 94 ILE A O 1
ATOM 748 N N . TRP A 1 95 ? 9.113 7.462 3.671 1.00 50.34 95 TRP A N 1
ATOM 749 C CA . TRP A 1 95 ? 9.310 8.897 3.511 1.00 50.34 95 TRP A CA 1
ATOM 750 C C . TRP A 1 95 ? 9.822 9.460 4.844 1.00 50.34 95 TRP A C 1
ATOM 752 O O . TRP A 1 95 ? 9.072 10.068 5.601 1.00 50.34 95 TRP A O 1
ATOM 762 N N . GLU A 1 96 ? 11.091 9.229 5.172 1.00 40.31 96 GLU A N 1
ATOM 763 C CA . GLU A 1 96 ? 11.809 10.153 6.036 1.00 40.31 96 GLU A CA 1
ATOM 764 C C . GLU A 1 96 ? 12.000 11.408 5.194 1.00 40.31 96 GLU A C 1
ATOM 766 O O . GLU A 1 96 ? 12.844 11.470 4.301 1.00 40.31 96 GLU A O 1
ATOM 771 N N . SER A 1 97 ? 11.095 12.362 5.408 1.00 40.00 97 SER A N 1
ATOM 772 C CA . SER A 1 97 ? 11.196 13.728 4.917 1.00 40.00 97 SER A CA 1
ATOM 773 C C . SER A 1 97 ? 12.592 14.256 5.239 1.00 40.00 97 SER A C 1
ATOM 775 O O . SER A 1 97 ? 12.878 14.562 6.397 1.00 40.00 97 SER A O 1
ATOM 777 N N . THR A 1 98 ? 13.452 14.274 4.221 1.00 38.28 98 THR A N 1
ATOM 778 C CA . THR A 1 98 ? 14.702 15.037 4.225 1.00 38.28 98 THR A CA 1
ATOM 779 C C . THR A 1 98 ? 14.370 16.520 4.156 1.00 38.28 98 THR A C 1
ATOM 781 O O . THR A 1 98 ? 13.397 16.860 3.441 1.00 38.28 98 THR A O 1
#